Protein AF-A0A7K3PM99-F1 (afdb_monomer_lite)

Structure (mmCIF, N/CA/C/O backbone):
data_AF-A0A7K3PM99-F1
#
_entry.id   AF-A0A7K3PM99-F1
#
loop_
_atom_site.group_PDB
_atom_site.id
_atom_site.type_symbol
_atom_site.label_atom_id
_atom_site.label_alt_id
_atom_site.label_comp_id
_atom_site.label_asym_id
_atom_site.label_entity_id
_atom_site.label_seq_id
_atom_site.pdbx_PDB_ins_code
_atom_site.Cartn_x
_atom_site.Cartn_y
_atom_site.Cartn_z
_atom_site.occupancy
_atom_site.B_iso_or_equiv
_atom_site.auth_seq_id
_atom_site.auth_comp_id
_atom_site.auth_asym_id
_atom_site.auth_atom_id
_atom_site.pdbx_PDB_model_num
ATOM 1 N N . MET A 1 1 ? 3.206 -45.309 -22.818 1.00 40.41 1 MET A N 1
ATOM 2 C CA . MET A 1 1 ? 4.119 -44.372 -22.128 1.00 40.41 1 MET A CA 1
ATOM 3 C C . MET A 1 1 ? 3.279 -43.232 -21.581 1.00 40.41 1 MET A C 1
ATOM 5 O O . MET A 1 1 ? 2.930 -42.325 -22.321 1.00 40.41 1 MET A O 1
ATOM 9 N N . SER A 1 2 ? 2.857 -43.353 -20.323 1.00 40.38 2 SER A N 1
ATOM 10 C CA . SER A 1 2 ? 1.986 -42.383 -19.655 1.00 40.38 2 SER A CA 1
ATOM 11 C C . SER A 1 2 ? 2.846 -41.324 -18.974 1.00 40.38 2 SER A C 1
ATOM 13 O O . SER A 1 2 ? 3.476 -41.605 -17.961 1.00 40.38 2 SER A O 1
ATOM 15 N N . GLY A 1 3 ? 2.886 -40.119 -19.535 1.00 42.03 3 GLY A N 1
ATOM 16 C CA . GLY A 1 3 ? 3.433 -38.934 -18.880 1.00 42.03 3 GLY A CA 1
ATOM 17 C C . GLY A 1 3 ? 2.291 -38.071 -18.361 1.00 42.03 3 GLY A C 1
ATOM 18 O O . GLY A 1 3 ? 1.940 -37.079 -18.988 1.00 42.03 3 GLY A O 1
ATOM 19 N N . SER A 1 4 ? 1.676 -38.471 -17.247 1.00 50.28 4 SER A N 1
ATOM 20 C CA . SER A 1 4 ? 0.762 -37.603 -16.501 1.00 50.28 4 SER A CA 1
ATOM 21 C C . SER A 1 4 ? 1.595 -36.502 -15.847 1.00 50.28 4 SER A C 1
A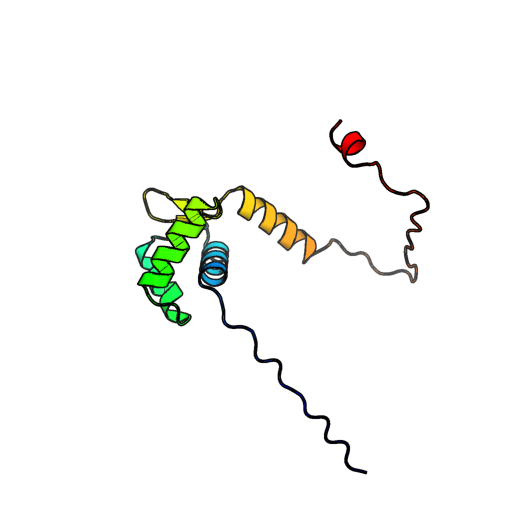TOM 23 O O . SER A 1 4 ? 2.092 -36.673 -14.734 1.00 50.28 4 SER A O 1
ATOM 25 N N . GLY A 1 5 ? 1.789 -35.388 -16.554 1.00 49.78 5 GLY A N 1
ATOM 26 C CA . GLY A 1 5 ? 2.318 -34.163 -15.972 1.00 49.78 5 GLY A CA 1
ATOM 27 C C . GLY A 1 5 ? 1.332 -33.670 -14.923 1.00 49.78 5 GLY A C 1
ATOM 28 O O . GLY A 1 5 ? 0.306 -33.090 -15.264 1.00 49.78 5 GLY A O 1
ATOM 29 N N . ALA A 1 6 ? 1.614 -33.947 -13.652 1.00 56.12 6 ALA A N 1
ATOM 30 C CA . ALA A 1 6 ? 0.883 -33.353 -12.550 1.00 56.12 6 ALA A CA 1
ATOM 31 C C . ALA A 1 6 ? 1.036 -31.832 -12.667 1.00 56.12 6 ALA A C 1
ATOM 33 O O . ALA A 1 6 ? 2.098 -31.277 -12.383 1.00 56.12 6 ALA A O 1
ATOM 34 N N . SER A 1 7 ? -0.020 -31.157 -13.116 1.00 59.59 7 SER A N 1
ATOM 35 C CA . SER A 1 7 ? -0.174 -29.719 -12.964 1.00 59.59 7 SER A CA 1
ATOM 36 C C . SER A 1 7 ? -0.272 -29.447 -11.467 1.00 59.59 7 SER A C 1
ATOM 38 O O . SER A 1 7 ? -1.359 -29.462 -10.890 1.00 59.59 7 SER A O 1
ATOM 40 N N . GLY A 1 8 ? 0.884 -29.294 -10.819 1.00 58.09 8 GLY A N 1
ATOM 41 C CA . GLY A 1 8 ? 0.987 -28.823 -9.448 1.00 58.09 8 GLY A CA 1
ATOM 42 C C . GLY A 1 8 ? 0.401 -27.423 -9.400 1.00 58.09 8 GLY A C 1
ATOM 43 O O . GLY A 1 8 ? 1.090 -26.452 -9.702 1.00 58.09 8 GLY A O 1
ATOM 44 N N . GLY A 1 9 ? -0.897 -27.334 -9.110 1.00 64.31 9 GLY A N 1
ATOM 45 C CA . GLY A 1 9 ? -1.599 -26.069 -8.982 1.00 64.31 9 GLY A CA 1
ATOM 46 C C . GLY A 1 9 ? -0.882 -25.230 -7.937 1.00 64.31 9 GLY A C 1
ATOM 47 O O . GLY A 1 9 ? -0.833 -25.601 -6.765 1.00 64.31 9 GLY A O 1
ATOM 48 N N . VAL A 1 10 ? -0.282 -24.1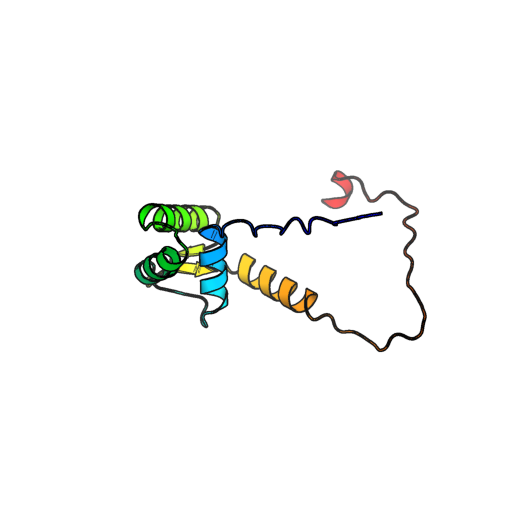23 -8.368 1.00 71.12 10 VAL A N 1
ATOM 49 C CA . VAL A 1 10 ? 0.298 -23.148 -7.450 1.00 71.12 10 VAL A CA 1
ATOM 50 C C . VAL A 1 10 ? -0.865 -22.565 -6.663 1.00 71.12 10 VAL A C 1
ATOM 52 O O . VAL A 1 10 ? -1.634 -21.763 -7.190 1.00 71.12 10 VAL A O 1
ATOM 55 N N . VAL A 1 11 ? -1.025 -22.999 -5.414 1.00 75.81 11 VAL A N 1
ATOM 56 C CA . VAL A 1 11 ? -2.003 -22.391 -4.513 1.00 75.81 11 VAL A CA 1
ATOM 57 C C . VAL A 1 11 ? -1.522 -20.963 -4.242 1.00 75.81 11 VAL A C 1
ATOM 59 O O . VAL A 1 11 ? -0.402 -20.788 -3.747 1.00 75.81 11 VAL A O 1
ATOM 62 N N . PRO A 1 12 ? -2.305 -19.930 -4.598 1.00 71.50 12 PRO A N 1
ATOM 63 C CA . PRO A 1 12 ? -1.897 -18.555 -4.372 1.00 71.50 12 PRO A CA 1
ATOM 64 C C . PRO A 1 12 ? -1.701 -18.313 -2.875 1.00 71.50 12 PRO A C 1
ATOM 66 O O . PRO A 1 12 ? -2.463 -18.792 -2.034 1.00 71.50 12 PRO A O 1
ATOM 69 N N . ARG A 1 13 ? -0.635 -17.581 -2.536 1.00 78.12 13 ARG A N 1
ATOM 70 C CA . ARG A 1 13 ? -0.320 -17.251 -1.144 1.00 78.12 13 ARG A CA 1
ATOM 71 C C . ARG A 1 13 ? -1.498 -16.478 -0.523 1.00 78.12 13 ARG A C 1
ATOM 73 O O . ARG A 1 13 ? -2.004 -15.566 -1.179 1.00 78.12 13 ARG A O 1
ATOM 80 N N . PRO A 1 14 ? -1.883 -16.774 0.735 1.00 82.31 14 PRO A N 1
ATOM 81 C CA . PRO A 1 14 ? -2.910 -16.014 1.438 1.00 82.31 14 PRO A CA 1
ATOM 82 C C . PRO A 1 14 ? -2.602 -14.515 1.444 1.00 82.31 14 PRO A C 1
ATOM 84 O O . PRO A 1 14 ? -1.443 -14.103 1.583 1.00 82.31 14 PRO A O 1
ATOM 87 N N . LEU A 1 15 ? -3.643 -13.696 1.302 1.00 88.50 15 LEU A N 1
ATOM 88 C CA . LEU A 1 15 ? -3.507 -12.246 1.315 1.00 88.50 15 LEU A CA 1
ATOM 89 C C . LEU A 1 15 ? -3.136 -11.763 2.720 1.00 88.50 15 LEU A C 1
ATOM 91 O O . LEU A 1 15 ? -3.746 -12.131 3.718 1.00 88.50 15 LEU A O 1
ATOM 95 N N . SER A 1 16 ? -2.128 -10.898 2.804 1.00 92.31 16 SER A N 1
ATOM 96 C CA . SER A 1 16 ? -1.780 -10.256 4.070 1.00 92.31 16 SER A CA 1
ATOM 97 C C . SER A 1 16 ? -2.749 -9.112 4.383 1.00 92.31 16 SER A C 1
ATOM 99 O O . SER A 1 16 ? -3.172 -8.392 3.478 1.00 92.31 16 SER A O 1
ATOM 101 N N . ALA A 1 17 ? -3.001 -8.842 5.667 1.00 93.88 17 ALA A N 1
ATOM 102 C CA . ALA A 1 17 ? -3.767 -7.665 6.096 1.00 93.88 17 ALA A CA 1
ATOM 103 C C . ALA A 1 17 ? -3.244 -6.362 5.460 1.00 93.88 17 ALA A C 1
ATOM 105 O O . ALA A 1 17 ? -4.015 -5.506 5.041 1.00 93.88 17 ALA A O 1
ATOM 106 N N . ARG A 1 18 ? -1.915 -6.239 5.334 1.00 94.88 18 ARG A N 1
ATOM 107 C CA . ARG A 1 18 ? -1.262 -5.084 4.712 1.00 94.88 18 ARG A CA 1
ATOM 108 C C . ARG A 1 18 ? -1.652 -4.934 3.243 1.00 94.88 18 ARG A C 1
ATOM 110 O O . ARG A 1 18 ? -2.052 -3.849 2.843 1.00 94.88 18 ARG A O 1
ATOM 117 N N . SER A 1 19 ? -1.511 -5.994 2.446 1.00 93.38 19 SER A N 1
ATOM 118 C CA . SER A 1 19 ? -1.850 -5.954 1.018 1.00 93.38 19 SER A CA 1
ATOM 119 C C . SER A 1 19 ? -3.329 -5.659 0.807 1.00 93.38 19 SER A C 1
ATOM 121 O O . SER A 1 19 ? -3.639 -4.813 -0.020 1.00 93.38 19 SER A O 1
ATOM 123 N N . VAL A 1 20 ? -4.218 -6.271 1.598 1.00 94.88 20 VAL A N 1
ATOM 124 C CA . VAL A 1 20 ? -5.664 -6.004 1.516 1.00 94.88 20 VAL A CA 1
ATOM 125 C C . VAL A 1 20 ? -5.959 -4.529 1.790 1.00 94.88 20 VAL A C 1
ATOM 127 O O . VAL A 1 20 ? -6.605 -3.882 0.975 1.00 94.88 20 VAL A O 1
ATOM 130 N N . VAL A 1 21 ? -5.432 -3.962 2.883 1.00 95.25 21 VAL A N 1
ATOM 131 C CA . VAL A 1 21 ? -5.635 -2.539 3.216 1.00 95.25 21 VAL A CA 1
ATOM 132 C C . VAL A 1 21 ? -5.114 -1.616 2.115 1.00 95.25 21 VAL A C 1
ATOM 134 O O . VAL A 1 21 ? -5.809 -0.676 1.736 1.00 95.25 21 VAL A O 1
ATOM 137 N N . LEU A 1 22 ? -3.906 -1.870 1.597 1.00 93.00 22 LEU A N 1
ATOM 138 C CA . LEU A 1 22 ? -3.339 -1.056 0.519 1.00 93.00 22 LEU A CA 1
ATOM 139 C C . LEU A 1 22 ? -4.214 -1.126 -0.737 1.00 93.00 22 LEU A C 1
ATOM 141 O O . LEU A 1 22 ? -4.528 -0.086 -1.302 1.00 93.00 22 LEU A O 1
ATOM 145 N N . SER A 1 23 ? -4.650 -2.320 -1.141 1.00 91.69 23 SER A N 1
ATOM 146 C CA . SER A 1 23 ? -5.525 -2.503 -2.302 1.00 91.69 23 SER A CA 1
ATOM 147 C C . SER A 1 23 ? -6.890 -1.833 -2.128 1.00 91.69 23 SER A C 1
ATOM 149 O O . SER A 1 23 ? -7.364 -1.199 -3.065 1.00 91.69 23 SER A O 1
ATOM 151 N N . LEU A 1 24 ? -7.501 -1.915 -0.940 1.00 93.88 24 LEU A N 1
ATOM 152 C CA . LEU A 1 24 ? -8.768 -1.236 -0.646 1.00 93.88 24 LEU A CA 1
ATOM 153 C C . LEU A 1 24 ? -8.634 0.284 -0.784 1.00 93.88 24 LEU A C 1
ATOM 155 O O . LEU A 1 24 ? -9.451 0.904 -1.453 1.00 93.88 24 LEU A O 1
ATOM 159 N N . LEU A 1 25 ? -7.584 0.869 -0.199 1.00 93.06 25 LEU A N 1
ATOM 160 C CA . LEU A 1 25 ? -7.339 2.312 -0.274 1.00 93.06 25 LEU A CA 1
ATOM 161 C C . LEU A 1 25 ? -6.935 2.782 -1.677 1.00 93.06 25 LEU A C 1
ATOM 163 O O . LEU A 1 25 ? -7.166 3.937 -2.009 1.00 93.06 25 LEU A O 1
ATOM 167 N N . LEU A 1 26 ? -6.334 1.917 -2.500 1.00 88.12 26 LEU A N 1
ATOM 168 C CA . LEU A 1 26 ? -6.071 2.217 -3.912 1.00 88.12 26 LEU A CA 1
ATOM 169 C C . LEU A 1 26 ? -7.350 2.213 -4.759 1.00 88.12 26 LEU A C 1
ATOM 171 O O . LEU A 1 26 ? -7.416 2.921 -5.759 1.00 88.12 26 LEU A O 1
ATOM 175 N N . GLY A 1 27 ? -8.352 1.421 -4.371 1.00 86.25 27 GLY A N 1
ATOM 176 C CA . GLY A 1 27 ? -9.643 1.352 -5.054 1.00 86.25 27 GLY A CA 1
ATOM 177 C C . GLY A 1 27 ? -10.610 2.485 -4.697 1.00 86.25 27 GLY A C 1
ATOM 178 O O . GLY A 1 27 ? -11.587 2.686 -5.417 1.00 86.25 27 GLY A O 1
ATOM 179 N N . THR A 1 28 ? -10.368 3.228 -3.613 1.00 85.81 28 THR A N 1
ATOM 180 C CA . THR A 1 28 ? -11.202 4.366 -3.203 1.00 85.81 28 THR A CA 1
ATOM 181 C C . THR A 1 28 ? -10.640 5.705 -3.671 1.00 85.81 28 THR A C 1
ATOM 183 O O . THR A 1 28 ? -9.442 5.970 -3.592 1.00 85.81 28 THR A O 1
ATOM 186 N N . HIS A 1 29 ? -11.530 6.591 -4.133 1.00 77.38 29 HIS A N 1
ATOM 187 C CA . HIS A 1 29 ? -11.183 7.968 -4.473 1.00 77.38 29 HIS A CA 1
ATOM 188 C C . HIS A 1 29 ? -12.058 8.959 -3.684 1.00 77.38 29 HIS A C 1
ATOM 190 O O . HIS A 1 29 ? -13.269 8.986 -3.910 1.00 77.38 29 HIS A O 1
ATOM 196 N N . PRO A 1 30 ? -11.481 9.775 -2.777 1.00 79.12 30 PRO A N 1
ATOM 197 C CA . PRO A 1 30 ? -10.063 9.818 -2.380 1.00 79.12 30 PRO A CA 1
ATOM 198 C C . PRO A 1 30 ? -9.605 8.546 -1.622 1.00 79.12 30 PRO A C 1
ATOM 200 O O . PRO A 1 30 ? -10.454 7.840 -1.080 1.00 79.12 30 PRO A O 1
ATOM 203 N N . PRO A 1 31 ? -8.285 8.249 -1.555 1.00 85.50 31 PRO A N 1
ATOM 204 C CA . PRO A 1 31 ? -7.735 7.017 -0.968 1.00 85.50 31 PRO A CA 1
ATOM 205 C C . PRO A 1 31 ? -7.728 7.058 0.569 1.00 85.50 31 PRO A C 1
ATOM 207 O O . PRO A 1 31 ? -6.680 6.982 1.220 1.00 85.50 31 PRO A O 1
ATOM 210 N N . GLU A 1 32 ? -8.905 7.249 1.157 1.00 92.06 32 GLU A N 1
ATOM 211 C CA . GLU A 1 32 ? -9.135 7.385 2.590 1.00 92.06 32 GLU A CA 1
ATOM 212 C C . GLU A 1 32 ? -10.401 6.637 2.993 1.00 92.06 32 GLU A C 1
ATOM 214 O O . GLU A 1 32 ? -11.436 6.750 2.339 1.00 92.06 32 GLU A O 1
ATOM 219 N N . LEU A 1 33 ? -10.316 5.880 4.086 1.00 94.69 33 LEU A N 1
ATOM 220 C CA . LEU A 1 33 ? -11.455 5.160 4.643 1.00 94.69 33 LEU A CA 1
ATOM 221 C C . LEU A 1 33 ? -11.467 5.244 6.175 1.00 94.69 33 LEU A C 1
ATOM 223 O O . LEU A 1 33 ? -10.400 5.201 6.808 1.00 94.69 33 LEU A O 1
ATOM 227 N N . PRO A 1 34 ? -12.658 5.289 6.802 1.00 95.38 34 PRO A N 1
ATOM 228 C CA . PRO A 1 34 ? -12.790 5.194 8.246 1.00 95.38 34 PRO A CA 1
ATOM 229 C C . PRO A 1 34 ? -12.162 3.917 8.802 1.00 95.38 34 PRO A C 1
ATOM 231 O O . PRO A 1 34 ? -12.354 2.826 8.269 1.00 95.38 34 PRO A O 1
ATOM 234 N N . GLY A 1 35 ? -11.476 4.010 9.945 1.00 93.19 35 GLY A N 1
ATOM 235 C CA . GLY A 1 35 ? -10.805 2.846 10.545 1.00 93.19 35 GLY A CA 1
ATOM 236 C C . GLY A 1 35 ? -11.756 1.680 10.849 1.00 93.19 35 GLY A C 1
ATOM 237 O O . GLY A 1 35 ? -11.404 0.521 10.649 1.00 93.19 35 GLY A O 1
ATOM 238 N N . ARG A 1 36 ? -12.992 1.979 11.272 1.00 94.25 36 ARG A N 1
ATOM 239 C CA . ARG A 1 36 ? -14.044 0.969 11.493 1.00 94.25 36 ARG A CA 1
ATOM 240 C C . ARG A 1 36 ? -14.455 0.243 10.210 1.00 94.25 36 ARG A C 1
ATOM 242 O O . ARG A 1 36 ? -14.800 -0.929 10.265 1.00 94.25 36 ARG A O 1
ATOM 249 N N . GLU A 1 37 ? -14.435 0.945 9.084 1.00 95.31 37 GLU A N 1
ATOM 250 C CA . GLU A 1 37 ? -14.827 0.417 7.782 1.00 95.31 37 GLU A CA 1
ATOM 251 C C . GLU A 1 37 ? -13.700 -0.423 7.192 1.00 95.31 37 GLU A C 1
ATOM 253 O O . GLU A 1 37 ? -13.944 -1.549 6.779 1.00 95.31 37 GLU A O 1
ATOM 258 N N . LEU A 1 38 ? -12.452 0.046 7.301 1.00 95.00 38 LEU A N 1
ATOM 259 C CA . LEU A 1 38 ? -11.273 -0.750 6.955 1.00 95.00 38 LEU A CA 1
ATOM 260 C C . LEU A 1 38 ? -11.234 -2.077 7.712 1.00 95.00 38 LEU A C 1
ATOM 262 O O . LEU A 1 38 ? -10.996 -3.109 7.099 1.00 95.00 38 LEU A O 1
ATOM 266 N N . VAL A 1 39 ? -11.494 -2.073 9.024 1.00 95.44 39 VAL A N 1
ATOM 267 C CA . VAL A 1 39 ? -11.532 -3.319 9.808 1.00 95.44 39 VAL A CA 1
ATOM 268 C C . VAL A 1 39 ? -12.627 -4.260 9.295 1.00 95.44 39 VAL A C 1
ATOM 270 O O . VAL A 1 39 ? -12.329 -5.423 9.053 1.00 95.44 39 VAL A O 1
ATOM 273 N N . ARG A 1 40 ? -13.848 -3.758 9.055 1.00 95.50 40 ARG A N 1
ATOM 274 C CA . ARG A 1 40 ? -14.960 -4.568 8.521 1.00 95.50 40 ARG A CA 1
ATOM 275 C C . ARG A 1 40 ? -14.667 -5.143 7.134 1.00 95.50 40 ARG A C 1
ATOM 277 O O . ARG A 1 40 ? -14.977 -6.298 6.877 1.00 95.50 40 ARG A O 1
ATOM 284 N N . LEU A 1 41 ? -14.081 -4.351 6.236 1.00 95.38 41 LEU A N 1
ATOM 285 C CA . LEU A 1 41 ? -13.747 -4.800 4.881 1.00 95.38 41 LEU A CA 1
ATOM 286 C C . LEU A 1 41 ? -12.631 -5.849 4.901 1.00 95.38 41 LEU A C 1
ATOM 288 O O . LEU A 1 41 ? -12.700 -6.831 4.171 1.00 95.38 41 LEU A O 1
ATOM 292 N N . VAL A 1 42 ? -11.623 -5.663 5.756 1.00 94.75 42 VAL A N 1
ATOM 293 C CA . VAL A 1 42 ? -10.486 -6.583 5.908 1.00 94.75 42 VAL A CA 1
ATOM 294 C C . VAL A 1 42 ? -10.907 -7.925 6.521 1.00 94.75 42 VAL A C 1
ATOM 296 O O . VAL A 1 42 ? -10.356 -8.955 6.140 1.00 94.75 42 VAL A O 1
ATOM 299 N N . GLU A 1 43 ? -11.911 -7.943 7.402 1.00 93.81 43 GLU A N 1
ATOM 300 C CA . GLU A 1 43 ? -12.493 -9.184 7.939 1.00 93.81 43 GLU A CA 1
ATOM 301 C C . GLU A 1 43 ? -13.062 -10.101 6.849 1.00 93.81 43 GLU A C 1
ATOM 303 O O . GLU A 1 43 ? -12.948 -11.317 6.972 1.00 93.81 43 GLU A O 1
ATOM 308 N N . GLY A 1 44 ? -13.581 -9.542 5.749 1.00 93.19 44 GLY A N 1
ATOM 309 C CA . GLY A 1 44 ? -14.039 -10.314 4.586 1.00 93.19 44 GLY A CA 1
ATOM 310 C C . G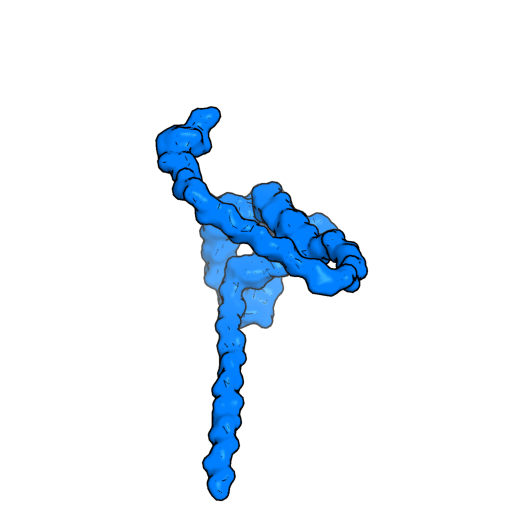LY A 1 44 ? -12.928 -11.055 3.828 1.00 93.19 44 GLY A C 1
ATOM 311 O O . GLY A 1 44 ? -13.227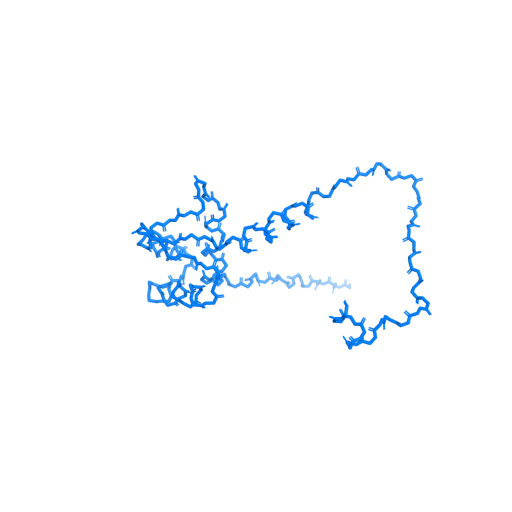 -11.849 2.942 1.00 93.19 44 GLY A O 1
ATOM 312 N N . PHE A 1 45 ? -11.661 -10.813 4.175 1.00 92.06 45 PHE A N 1
ATOM 313 C CA . PHE A 1 45 ? -10.481 -11.493 3.629 1.00 92.06 45 PHE A CA 1
ATOM 314 C C . PHE A 1 45 ? -9.815 -12.416 4.663 1.00 92.06 45 PHE A C 1
ATOM 316 O O . PHE A 1 45 ? -8.596 -12.587 4.643 1.00 92.06 45 PHE A O 1
ATOM 323 N N . ASP A 1 46 ? -10.595 -12.961 5.601 1.00 91.12 46 ASP A N 1
ATOM 324 C CA . ASP A 1 46 ? -10.141 -13.872 6.663 1.00 91.12 46 ASP A CA 1
ATOM 325 C C . ASP A 1 46 ? -9.099 -13.261 7.623 1.00 91.12 46 ASP A C 1
ATOM 327 O O . ASP A 1 46 ? -8.306 -13.957 8.265 1.00 91.12 46 ASP A O 1
ATOM 331 N N . VAL A 1 47 ? -9.103 -11.932 7.771 1.00 92.88 47 VAL A N 1
ATOM 332 C CA . VAL A 1 47 ? -8.241 -11.214 8.717 1.00 92.88 47 VAL A CA 1
ATOM 333 C C . VAL A 1 47 ? -9.072 -10.709 9.893 1.00 92.88 47 VAL A C 1
ATOM 335 O O . VAL A 1 47 ? -9.773 -9.708 9.796 1.00 92.88 47 VAL A O 1
ATOM 338 N N . GLY A 1 48 ? -8.936 -11.358 11.050 1.00 93.81 48 GLY A N 1
ATOM 339 C CA . GLY A 1 48 ? -9.682 -10.976 12.252 1.00 93.81 48 GLY A CA 1
ATOM 340 C C . GLY A 1 48 ? -9.460 -9.523 12.709 1.00 93.81 48 GLY A C 1
ATOM 341 O O . GLY A 1 48 ? -8.374 -8.952 12.559 1.00 93.81 48 GLY A O 1
ATOM 342 N N . ALA A 1 49 ? -10.479 -8.947 13.354 1.00 94.12 49 ALA A N 1
ATOM 343 C CA . ALA A 1 49 ? -10.528 -7.556 13.811 1.00 94.12 49 ALA A CA 1
ATOM 344 C C . ALA A 1 49 ? -9.276 -7.067 14.564 1.00 94.12 49 ALA A C 1
ATOM 346 O O . ALA A 1 49 ? -8.815 -5.936 14.388 1.00 94.12 49 ALA A O 1
ATOM 347 N N . SER A 1 50 ? -8.752 -7.887 15.481 1.00 95.50 50 SER A N 1
ATOM 348 C CA . SER A 1 50 ? -7.573 -7.561 16.295 1.00 95.50 50 SER A CA 1
ATOM 349 C C . SER A 1 50 ? -6.318 -7.462 15.425 1.00 95.50 50 SER A C 1
ATOM 351 O O . SER A 1 50 ? -5.579 -6.479 15.514 1.00 95.50 50 SER A O 1
ATOM 353 N N . THR A 1 51 ? -6.134 -8.424 14.520 1.00 94.56 51 THR A N 1
ATOM 354 C CA . THR A 1 51 ? -5.062 -8.446 13.520 1.00 94.56 51 THR A CA 1
ATOM 355 C C . THR A 1 51 ? -5.150 -7.248 12.582 1.00 94.56 51 THR A C 1
ATOM 357 O O . THR A 1 51 ? -4.127 -6.607 12.335 1.00 94.56 51 THR A O 1
ATOM 360 N N . ALA A 1 52 ? -6.351 -6.899 12.112 1.00 95.56 52 ALA A N 1
ATOM 361 C CA . ALA A 1 52 ? -6.577 -5.737 11.255 1.00 95.56 52 ALA A CA 1
ATOM 362 C C . ALA A 1 52 ? -6.163 -4.431 11.955 1.00 95.56 52 ALA A C 1
ATOM 364 O O . ALA A 1 52 ? -5.353 -3.671 11.423 1.00 95.56 52 ALA A O 1
ATOM 365 N N . ARG A 1 53 ? -6.622 -4.199 13.194 1.00 95.62 53 ARG A N 1
ATOM 366 C CA . ARG A 1 53 ? -6.229 -3.011 13.981 1.00 95.62 53 ARG A CA 1
ATOM 367 C C . ARG A 1 53 ? -4.724 -2.961 14.238 1.00 95.62 53 ARG A C 1
ATOM 369 O O . ARG A 1 53 ? -4.110 -1.907 14.083 1.00 95.62 53 ARG A O 1
ATOM 376 N N . ALA A 1 54 ? -4.117 -4.095 14.584 1.00 96.81 54 ALA A N 1
ATOM 377 C CA . ALA A 1 54 ? -2.678 -4.172 14.803 1.00 96.81 54 ALA A CA 1
ATOM 378 C C . ALA A 1 54 ? -1.889 -3.887 13.512 1.00 96.81 54 ALA A C 1
ATOM 380 O O . ALA A 1 54 ? -0.876 -3.188 13.551 1.00 96.81 54 ALA A O 1
ATOM 381 N N . ALA A 1 55 ? -2.358 -4.384 12.363 1.00 96.94 55 ALA A N 1
ATOM 382 C CA . ALA A 1 55 ? -1.764 -4.094 11.063 1.00 96.94 55 ALA A CA 1
ATOM 383 C C . ALA A 1 55 ? -1.865 -2.603 10.716 1.00 96.94 55 ALA A C 1
ATOM 385 O O . ALA A 1 55 ? -0.848 -2.015 10.359 1.00 96.94 55 ALA A O 1
ATOM 386 N N . LEU A 1 56 ? -3.033 -1.978 10.903 1.00 96.50 56 LEU A N 1
ATOM 387 C CA . LEU A 1 56 ? -3.226 -0.541 10.676 1.00 96.50 56 LEU A CA 1
ATOM 388 C C . LEU A 1 56 ? -2.272 0.305 11.531 1.00 96.50 56 LEU A C 1
ATOM 390 O O . LEU A 1 56 ? -1.610 1.198 11.004 1.00 96.50 56 LEU A O 1
ATOM 394 N N . SER A 1 57 ? -2.139 -0.006 12.825 1.00 95.94 57 SER A N 1
ATOM 395 C CA . SER A 1 57 ? -1.188 0.691 13.704 1.00 95.94 57 SER A CA 1
ATOM 396 C C . SER A 1 57 ? 0.261 0.514 13.250 1.00 95.94 57 SER A C 1
ATOM 398 O O . SER A 1 57 ? 0.999 1.495 13.179 1.00 95.94 57 SER A O 1
ATOM 400 N N . ARG A 1 58 ? 0.675 -0.709 12.885 1.00 97.25 58 ARG A N 1
ATOM 401 C CA . ARG A 1 58 ? 2.037 -0.959 12.379 1.00 97.25 58 ARG A CA 1
ATOM 402 C C . ARG A 1 58 ? 2.306 -0.246 11.056 1.00 97.25 58 ARG A C 1
ATOM 404 O O . ARG A 1 58 ? 3.386 0.301 10.876 1.00 97.25 58 ARG A O 1
ATOM 411 N N . MET A 1 59 ? 1.339 -0.232 10.144 1.00 96.94 59 MET A N 1
ATOM 412 C CA . MET A 1 59 ? 1.458 0.449 8.852 1.00 96.94 59 MET A CA 1
ATOM 413 C C . MET A 1 59 ? 1.533 1.970 9.014 1.00 96.94 59 MET A C 1
ATOM 415 O O . MET A 1 59 ? 2.301 2.621 8.310 1.00 96.94 59 MET A O 1
ATOM 419 N N . ALA A 1 60 ? 0.784 2.542 9.959 1.00 95.31 60 ALA A N 1
ATOM 420 C CA . ALA A 1 60 ? 0.903 3.958 10.295 1.00 95.31 60 ALA A CA 1
ATOM 421 C C . ALA A 1 60 ? 2.281 4.281 10.898 1.00 95.31 60 ALA A C 1
ATOM 423 O O . ALA A 1 60 ? 2.933 5.223 10.457 1.00 95.31 60 ALA A O 1
ATOM 424 N N . ALA A 1 61 ? 2.764 3.459 11.837 1.00 95.75 61 ALA A N 1
ATOM 425 C CA . ALA A 1 61 ? 4.095 3.618 12.427 1.00 95.75 61 ALA A CA 1
ATOM 426 C C . ALA A 1 61 ? 5.229 3.473 11.393 1.00 95.75 61 ALA A C 1
ATOM 428 O O . ALA A 1 61 ? 6.226 4.184 11.467 1.00 95.75 61 ALA A O 1
ATOM 429 N N . ALA A 1 62 ? 5.061 2.599 10.396 1.00 94.50 62 ALA A N 1
ATOM 430 C CA . ALA A 1 62 ? 6.003 2.417 9.290 1.00 94.50 62 ALA A CA 1
ATOM 431 C C . ALA A 1 62 ? 5.908 3.509 8.200 1.00 94.50 62 ALA A C 1
ATOM 433 O O . ALA A 1 62 ? 6.681 3.494 7.242 1.00 94.50 62 ALA A O 1
ATOM 434 N N . GLY A 1 63 ? 4.962 4.450 8.313 1.00 93.62 63 GLY A N 1
ATOM 435 C CA . GLY A 1 63 ? 4.775 5.534 7.344 1.00 93.62 63 GLY A CA 1
ATOM 436 C C . GLY A 1 63 ? 4.101 5.107 6.036 1.00 93.62 63 GLY A C 1
ATOM 437 O O . GLY A 1 63 ? 4.182 5.820 5.032 1.00 93.62 63 GLY A O 1
ATOM 438 N N . ASP A 1 64 ? 3.436 3.954 6.015 1.00 93.62 64 ASP A N 1
ATOM 439 C CA . ASP A 1 64 ? 2.620 3.525 4.876 1.00 93.62 64 ASP A CA 1
ATOM 440 C C . ASP A 1 64 ? 1.250 4.201 4.878 1.00 93.62 64 ASP A C 1
ATOM 442 O O . ASP A 1 64 ? 0.703 4.515 3.823 1.00 93.62 64 ASP A O 1
ATOM 446 N N . LEU A 1 65 ? 0.712 4.454 6.071 1.00 94.94 65 LEU A N 1
ATOM 447 C CA . LEU A 1 65 ? -0.563 5.132 6.261 1.00 94.94 65 LEU A CA 1
ATOM 448 C C . LEU A 1 65 ? -0.374 6.426 7.046 1.00 94.94 65 LEU A C 1
ATOM 450 O O . LEU A 1 65 ? 0.474 6.524 7.933 1.00 94.94 65 LEU A O 1
ATOM 454 N N 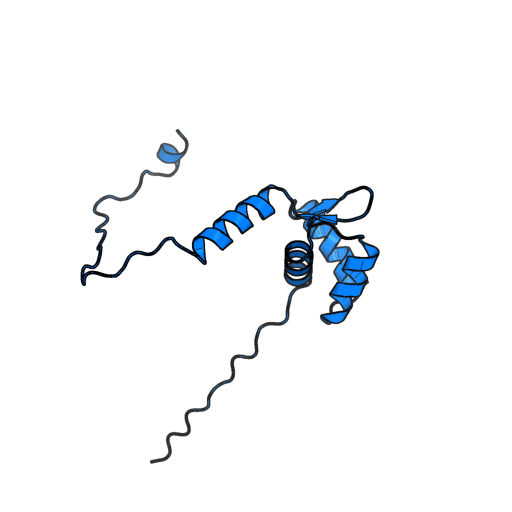. ARG A 1 66 ? -1.226 7.403 6.760 1.00 94.38 66 ARG A N 1
ATOM 455 C CA . ARG A 1 66 ? -1.440 8.591 7.582 1.00 94.38 66 ARG A CA 1
ATOM 456 C C . ARG A 1 66 ? -2.777 8.450 8.289 1.00 94.38 66 ARG A C 1
ATOM 458 O O . ARG A 1 66 ? -3.780 8.104 7.668 1.00 94.38 66 ARG A O 1
ATOM 465 N N . ARG A 1 67 ? -2.776 8.700 9.595 1.00 93.00 67 ARG A N 1
ATOM 466 C CA . ARG A 1 67 ? -4.005 8.795 10.379 1.00 93.00 67 ARG A CA 1
ATOM 467 C C . ARG A 1 67 ? -4.610 10.173 10.133 1.00 93.00 67 ARG A C 1
ATOM 469 O O . ARG A 1 67 ? -3.891 11.166 10.221 1.00 93.00 67 ARG A O 1
ATOM 476 N N . THR A 1 68 ? -5.888 10.216 9.804 1.00 90.44 68 THR A N 1
ATOM 477 C CA . THR A 1 68 ? -6.658 11.449 9.623 1.00 90.44 68 THR A CA 1
ATOM 478 C C . THR A 1 68 ? -7.685 11.565 10.745 1.00 90.44 68 THR A C 1
ATOM 480 O 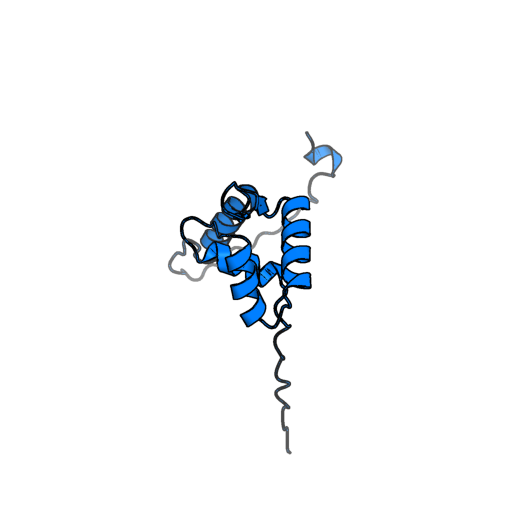O . THR A 1 68 ? -7.805 10.668 11.584 1.00 90.44 68 THR A O 1
ATOM 483 N N . GLU A 1 69 ? -8.437 12.662 10.774 1.00 86.25 69 GLU A N 1
ATOM 484 C CA . GLU A 1 69 ? -9.552 12.816 11.714 1.00 86.25 69 GLU A CA 1
ATOM 485 C C . GLU A 1 69 ? -10.639 11.757 11.491 1.00 86.25 69 GLU A C 1
ATOM 487 O O . GLU A 1 69 ? -11.262 11.291 12.444 1.00 86.25 69 GLU A O 1
ATOM 492 N N . THR A 1 70 ? -10.837 11.336 10.237 1.00 82.88 70 THR A N 1
ATOM 493 C CA . THR A 1 70 ? -11.925 10.427 9.861 1.00 82.88 70 THR A CA 1
ATOM 494 C C . THR A 1 70 ? -11.485 8.966 9.736 1.00 82.88 70 THR A C 1
ATOM 496 O O . THR A 1 70 ? -12.323 8.067 9.848 1.00 82.88 70 THR A O 1
ATOM 499 N N . GLY A 1 71 ? -10.183 8.686 9.586 1.00 92.06 71 GLY A N 1
ATOM 500 C CA . GLY A 1 71 ? -9.688 7.322 9.422 1.00 92.06 71 GLY A CA 1
ATOM 501 C C . GLY A 1 71 ? -8.211 7.197 9.049 1.00 92.06 71 GLY A C 1
ATOM 502 O O . GLY A 1 71 ? -7.326 7.690 9.754 1.00 92.06 71 GLY A O 1
ATOM 503 N N . TYR A 1 72 ? -7.947 6.442 7.982 1.00 94.81 72 TYR A N 1
ATOM 504 C CA . TYR A 1 72 ? -6.605 6.189 7.457 1.00 94.81 72 TYR A CA 1
ATOM 505 C C . TYR A 1 72 ? -6.550 6.473 5.956 1.00 94.81 72 TYR A C 1
ATOM 507 O O . TYR A 1 72 ? -7.443 6.077 5.210 1.00 94.81 72 TYR A O 1
ATOM 515 N N . ARG A 1 73 ? -5.453 7.100 5.528 1.00 94.06 73 ARG A N 1
ATOM 516 C CA . ARG A 1 73 ? -5.127 7.427 4.135 1.00 94.06 73 ARG A CA 1
ATOM 517 C C . ARG A 1 73 ? -3.752 6.868 3.762 1.00 94.06 73 ARG A C 1
ATOM 519 O O . ARG A 1 73 ? -2.886 6.748 4.630 1.00 94.06 73 ARG A O 1
ATOM 526 N N . LEU A 1 74 ? -3.519 6.557 2.485 1.00 92.94 74 LEU A N 1
ATOM 527 C CA . LEU A 1 74 ? -2.178 6.218 1.980 1.00 92.94 74 LEU A CA 1
ATOM 528 C C . LEU A 1 74 ? -1.184 7.376 2.145 1.00 92.94 74 LEU A C 1
ATOM 530 O O . LEU A 1 74 ? -1.520 8.539 1.943 1.00 92.94 74 LEU A O 1
ATOM 534 N N . SER A 1 75 ? 0.069 7.078 2.484 1.00 91.12 75 SER A N 1
ATOM 535 C CA . SER A 1 75 ? 1.104 8.114 2.477 1.00 91.12 75 SER A CA 1
ATOM 536 C C . SER A 1 75 ? 1.419 8.595 1.056 1.00 91.12 75 SER A C 1
ATOM 538 O O . SER A 1 75 ? 1.407 7.807 0.111 1.00 91.12 75 SER A O 1
ATOM 540 N N . GLU A 1 76 ? 1.775 9.878 0.918 1.00 86.19 76 GLU A N 1
ATOM 541 C CA . GLU A 1 76 ? 2.157 10.480 -0.373 1.00 86.19 76 GLU A CA 1
ATOM 542 C C . GLU A 1 76 ? 3.252 9.673 -1.084 1.00 86.19 76 GLU A C 1
ATOM 544 O O . GLU A 1 76 ? 3.123 9.330 -2.252 1.00 86.19 76 GLU A O 1
ATOM 549 N N . ARG A 1 77 ? 4.271 9.221 -0.341 1.00 86.00 77 ARG A N 1
ATOM 550 C CA . ARG A 1 77 ? 5.346 8.361 -0.863 1.00 86.00 77 ARG A CA 1
ATOM 551 C C . ARG A 1 77 ? 4.821 7.080 -1.525 1.00 86.00 77 ARG A C 1
ATOM 553 O O . ARG A 1 77 ? 5.390 6.618 -2.516 1.00 86.00 77 ARG A O 1
ATOM 560 N N . LEU A 1 78 ? 3.790 6.451 -0.953 1.00 87.12 78 LEU A N 1
ATOM 561 C CA . LEU A 1 78 ? 3.196 5.247 -1.536 1.00 87.12 78 LEU A CA 1
ATOM 562 C C . LEU A 1 78 ? 2.306 5.571 -2.735 1.00 87.12 78 LEU A C 1
ATOM 564 O O . LEU A 1 78 ? 2.338 4.803 -3.692 1.00 87.12 78 LEU A O 1
ATOM 568 N N . LEU A 1 79 ? 1.590 6.697 -2.722 1.00 85.12 79 LEU A N 1
ATOM 569 C CA . LEU A 1 79 ? 0.829 7.170 -3.883 1.00 85.12 79 LEU A CA 1
ATOM 570 C C . LEU A 1 79 ? 1.753 7.485 -5.067 1.00 85.12 79 LEU A C 1
ATOM 572 O O . LEU A 1 79 ? 1.515 7.021 -6.177 1.00 85.12 79 LEU A O 1
ATOM 576 N N . GLU A 1 80 ? 2.861 8.188 -4.839 1.00 87.25 80 GLU A N 1
ATOM 577 C CA . GLU A 1 80 ? 3.875 8.462 -5.866 1.00 87.25 80 GLU A CA 1
ATOM 578 C C . GLU A 1 80 ? 4.521 7.183 -6.402 1.00 87.25 80 GLU A C 1
ATOM 580 O O . GLU A 1 80 ? 4.757 7.037 -7.604 1.00 87.25 80 GLU A O 1
ATOM 585 N N . ARG A 1 81 ? 4.833 6.233 -5.512 1.00 85.62 81 ARG A N 1
ATOM 586 C CA . ARG A 1 81 ? 5.345 4.925 -5.926 1.00 85.62 81 ARG A CA 1
ATOM 587 C C . ARG A 1 81 ? 4.321 4.183 -6.780 1.00 85.62 81 ARG A C 1
ATOM 589 O O . ARG A 1 81 ? 4.722 3.583 -7.771 1.00 85.62 81 ARG A O 1
ATOM 596 N N . GLN A 1 82 ? 3.047 4.221 -6.405 1.00 82.62 82 GLN A N 1
ATOM 597 C CA . GLN A 1 82 ? 1.991 3.543 -7.142 1.00 82.62 82 GLN A CA 1
ATOM 598 C C . GLN A 1 82 ? 1.783 4.168 -8.525 1.00 82.62 82 GLN A C 1
ATOM 600 O O . GLN A 1 82 ? 1.800 3.429 -9.499 1.00 82.62 82 GLN A O 1
ATOM 605 N N . ARG A 1 83 ? 1.755 5.501 -8.649 1.00 84.81 83 ARG A N 1
ATOM 606 C CA . ARG A 1 83 ? 1.699 6.178 -9.961 1.00 84.81 83 ARG A CA 1
ATOM 607 C C . ARG A 1 83 ? 2.837 5.747 -10.888 1.00 84.81 83 ARG A C 1
ATOM 609 O O . ARG A 1 83 ? 2.612 5.479 -12.062 1.00 84.81 83 ARG A O 1
ATOM 616 N N . ARG A 1 84 ? 4.059 5.625 -10.355 1.00 85.50 84 ARG A N 1
ATOM 617 C CA . ARG A 1 84 ? 5.208 5.113 -11.124 1.00 85.50 84 ARG A CA 1
ATOM 618 C C . ARG A 1 84 ? 5.060 3.642 -11.515 1.00 85.50 84 ARG A C 1
ATOM 620 O O . ARG A 1 84 ? 5.542 3.254 -12.572 1.00 85.50 84 ARG A O 1
ATOM 627 N N . GLN A 1 85 ? 4.444 2.819 -10.667 1.00 86.81 85 GLN A N 1
ATOM 628 C CA . GLN A 1 85 ? 4.167 1.420 -10.996 1.00 86.81 85 GLN A CA 1
ATOM 629 C C . GLN A 1 85 ? 3.091 1.298 -12.073 1.00 86.81 85 GLN A C 1
ATOM 631 O O . GLN A 1 85 ? 3.271 0.516 -12.998 1.00 86.81 85 GLN A O 1
ATOM 636 N N . ASP A 1 86 ? 2.024 2.087 -11.989 1.00 84.31 86 ASP A N 1
ATOM 637 C CA . ASP A 1 86 ? 0.967 2.116 -12.998 1.00 84.31 86 ASP A CA 1
ATOM 638 C C . ASP A 1 86 ? 1.515 2.526 -14.371 1.00 84.31 86 ASP A C 1
ATOM 640 O O . ASP A 1 86 ? 1.225 1.863 -15.366 1.00 84.31 86 ASP A O 1
ATOM 644 N N . GLU A 1 87 ? 2.368 3.556 -14.418 1.00 85.00 87 GLU A N 1
ATOM 645 C CA . GLU A 1 87 ? 3.062 3.969 -15.646 1.00 85.00 87 GLU A CA 1
ATOM 646 C C . GLU A 1 87 ? 3.952 2.841 -16.197 1.00 85.00 87 GLU A C 1
ATOM 648 O O . GLU A 1 87 ? 3.961 2.569 -17.394 1.00 85.00 87 GLU A O 1
ATOM 653 N N . ALA A 1 88 ? 4.649 2.109 -15.322 1.00 84.69 88 ALA A N 1
ATOM 654 C CA . ALA A 1 88 ? 5.462 0.963 -15.728 1.00 84.69 88 ALA A CA 1
ATOM 655 C C . ALA A 1 88 ? 4.630 -0.236 -16.228 1.00 84.69 88 ALA A C 1
ATOM 657 O O . ALA A 1 88 ? 5.137 -1.034 -17.015 1.00 84.69 88 ALA A O 1
ATOM 658 N N . LEU A 1 89 ? 3.373 -0.381 -15.785 1.00 86.19 89 LEU A N 1
ATOM 659 C CA . LEU A 1 89 ? 2.443 -1.408 -16.277 1.00 86.19 89 LEU A CA 1
ATOM 660 C C . LEU A 1 89 ? 1.830 -1.046 -17.634 1.00 86.19 89 LEU A C 1
ATOM 662 O O . LEU A 1 89 ? 1.381 -1.937 -18.356 1.00 86.19 89 LEU A O 1
ATOM 666 N N . ARG A 1 90 ? 1.799 0.244 -17.983 1.00 85.25 90 ARG A N 1
ATOM 667 C CA . ARG A 1 90 ? 1.313 0.750 -19.273 1.00 85.25 90 ARG A CA 1
ATOM 668 C C . ARG A 1 90 ? 2.398 1.574 -19.963 1.00 85.25 90 ARG A C 1
ATOM 670 O O . ARG A 1 90 ? 2.186 2.759 -20.214 1.00 85.25 90 ARG A O 1
ATOM 677 N N . PRO A 1 91 ? 3.552 0.963 -20.280 1.00 83.81 91 PRO A N 1
ATOM 678 C CA . PRO A 1 91 ? 4.626 1.698 -20.910 1.00 83.81 91 PRO A CA 1
ATOM 679 C C . PRO A 1 91 ? 4.164 2.208 -22.273 1.00 83.81 91 PRO A C 1
ATOM 681 O O . PRO A 1 91 ? 3.438 1.531 -23.008 1.00 83.81 91 PRO A O 1
ATOM 684 N N . HIS A 1 92 ? 4.632 3.395 -22.629 1.00 84.50 92 HIS A N 1
ATOM 685 C CA . HIS A 1 92 ? 4.494 3.909 -23.980 1.00 84.50 92 HIS A CA 1
ATOM 686 C C . HIS A 1 92 ? 5.277 2.986 -24.923 1.00 84.50 92 HIS A C 1
ATOM 688 O O . HIS A 1 92 ? 6.507 2.943 -24.893 1.00 84.50 92 HIS A O 1
ATOM 694 N N . THR A 1 93 ? 4.558 2.197 -25.720 1.00 89.62 93 THR A N 1
ATOM 695 C CA . THR A 1 93 ? 5.147 1.249 -26.673 1.00 89.62 93 THR A CA 1
ATOM 696 C C . THR A 1 93 ? 5.105 1.816 -28.087 1.00 89.62 93 THR A C 1
ATOM 698 O O . THR A 1 93 ? 4.272 2.658 -28.421 1.00 89.62 93 THR A O 1
ATOM 701 N N . ARG A 1 94 ? 6.024 1.343 -28.929 1.00 90.75 94 ARG A N 1
ATOM 702 C CA . ARG A 1 94 ? 6.041 1.595 -30.373 1.00 90.75 94 ARG A CA 1
ATOM 703 C C . ARG A 1 94 ? 5.814 0.285 -31.116 1.00 90.75 94 ARG A C 1
ATOM 705 O O . ARG A 1 94 ? 6.078 -0.783 -30.566 1.00 90.75 94 ARG A O 1
ATOM 712 N N . ALA A 1 95 ? 5.357 0.370 -32.365 1.00 94.62 95 ALA A N 1
ATOM 713 C CA . ALA A 1 95 ? 5.376 -0.790 -33.246 1.00 94.62 95 ALA A CA 1
ATOM 714 C C . ALA A 1 95 ? 6.817 -1.308 -33.351 1.00 94.62 95 ALA A C 1
ATOM 716 O O . ALA A 1 95 ? 7.755 -0.525 -33.521 1.00 94.62 95 ALA A O 1
ATOM 717 N N . TRP A 1 96 ? 6.979 -2.616 -33.182 1.00 95.69 96 TRP A N 1
ATOM 718 C CA . TRP A 1 96 ? 8.282 -3.253 -33.270 1.00 95.69 96 TRP A CA 1
ATOM 719 C C . TRP A 1 96 ? 8.696 -3.382 -34.739 1.00 95.69 96 TRP A C 1
ATOM 721 O O . TRP A 1 96 ? 7.899 -3.806 -35.574 1.00 95.69 96 TRP A O 1
ATOM 731 N N . ASP A 1 97 ? 9.929 -2.995 -35.042 1.00 94.88 97 ASP A N 1
ATOM 732 C CA . ASP A 1 97 ? 10.528 -2.946 -36.382 1.00 94.88 97 ASP A CA 1
ATOM 733 C C . ASP A 1 97 ? 11.469 -4.128 -36.670 1.00 94.88 97 ASP A C 1
ATOM 735 O O . ASP A 1 97 ? 11.996 -4.233 -37.774 1.00 94.88 97 ASP A O 1
ATOM 739 N N . GLY A 1 98 ? 11.637 -5.046 -35.713 1.00 95.94 98 GLY A N 1
ATOM 740 C CA . GLY A 1 98 ? 12.529 -6.203 -35.831 1.00 95.94 98 GLY A CA 1
ATOM 741 C C . GLY A 1 98 ? 13.837 -6.058 -35.053 1.00 95.94 98 GLY A C 1
ATOM 742 O O . GLY A 1 98 ? 14.524 -7.060 -34.838 1.00 95.94 98 GLY A O 1
ATOM 743 N N . ASP A 1 99 ? 14.151 -4.854 -34.569 1.00 95.44 99 ASP A N 1
ATOM 744 C CA . ASP A 1 99 ? 15.406 -4.578 -33.875 1.00 95.44 99 ASP A CA 1
ATOM 745 C C . ASP A 1 99 ? 15.313 -4.858 -32.370 1.00 95.44 99 ASP A C 1
ATOM 747 O O . ASP A 1 99 ? 14.286 -4.637 -31.721 1.00 95.44 99 ASP A O 1
ATOM 751 N N . TRP A 1 100 ? 16.420 -5.322 -31.793 1.00 95.56 100 TRP A N 1
ATOM 752 C CA . TRP A 1 100 ? 16.580 -5.497 -30.351 1.00 95.56 100 TRP A CA 1
ATOM 753 C C . TRP A 1 100 ? 17.705 -4.605 -29.845 1.00 95.56 100 TRP A C 1
ATOM 755 O O . TRP A 1 100 ? 18.801 -4.587 -30.402 1.00 95.56 100 TRP A O 1
ATOM 765 N N . GLU A 1 101 ? 17.459 -3.901 -28.745 1.00 93.88 101 GLU A N 1
ATOM 766 C CA . GLU A 1 101 ? 18.496 -3.132 -28.067 1.00 93.88 101 GLU A CA 1
ATOM 767 C C . GLU A 1 101 ? 19.274 -4.044 -27.108 1.00 93.88 101 GLU A C 1
ATOM 769 O O . GLU A 1 101 ? 18.691 -4.706 -26.248 1.00 93.88 101 GLU A O 1
ATOM 774 N N . THR A 1 102 ? 20.601 -4.090 -27.251 1.00 95.25 102 THR A N 1
ATOM 775 C CA . THR A 1 102 ? 21.495 -4.807 -26.331 1.00 95.25 102 THR A CA 1
ATOM 776 C C . THR A 1 102 ? 22.452 -3.818 -25.687 1.00 95.25 102 THR A C 1
ATOM 778 O O . THR A 1 102 ? 23.244 -3.171 -26.368 1.00 95.25 102 THR A O 1
ATOM 781 N N . LEU A 1 103 ? 22.413 -3.729 -24.360 1.00 94.88 103 LEU A N 1
ATOM 782 C CA . LEU A 1 103 ? 23.312 -2.883 -23.581 1.00 94.88 103 LEU A CA 1
ATOM 783 C C . LEU A 1 103 ? 24.459 -3.729 -23.014 1.00 94.88 103 LEU A C 1
ATOM 785 O O . LEU A 1 103 ? 24.233 -4.616 -22.191 1.00 94.88 103 LEU A O 1
ATOM 789 N N . VAL A 1 104 ? 25.696 -3.442 -23.431 1.00 93.44 104 VAL A N 1
ATOM 790 C CA . VAL A 1 104 ? 26.911 -4.084 -22.899 1.00 93.44 104 VAL A CA 1
ATOM 791 C C . VAL A 1 104 ? 27.566 -3.151 -21.883 1.00 93.44 104 VAL A C 1
ATOM 793 O O . VAL A 1 104 ? 28.129 -2.118 -22.237 1.00 93.44 104 VAL A O 1
ATOM 796 N N . ILE A 1 105 ? 27.495 -3.515 -20.603 1.00 91.81 105 ILE A N 1
ATOM 797 C CA . ILE A 1 105 ? 28.124 -2.761 -19.513 1.00 91.81 105 ILE A CA 1
ATOM 798 C C . ILE A 1 105 ? 29.614 -3.137 -19.454 1.00 91.81 105 ILE A C 1
ATOM 800 O O . ILE A 1 105 ? 29.959 -4.235 -19.022 1.00 91.81 105 ILE A O 1
ATOM 804 N N . THR A 1 106 ? 30.502 -2.237 -19.884 1.00 91.75 106 THR A N 1
ATOM 805 C CA . THR A 1 106 ? 31.965 -2.468 -19.931 1.00 91.75 106 THR A CA 1
ATOM 806 C C . THR A 1 106 ? 32.731 -1.886 -18.743 1.00 91.75 106 THR A C 1
ATOM 808 O O . THR A 1 106 ? 33.925 -2.139 -18.594 1.00 91.75 106 THR A O 1
ATOM 811 N N . ALA A 1 107 ? 32.057 -1.129 -17.877 1.00 86.94 107 ALA A N 1
ATOM 812 C CA . ALA A 1 107 ? 32.630 -0.541 -16.674 1.00 86.94 107 ALA A CA 1
ATOM 813 C C . ALA A 1 107 ? 31.865 -1.004 -15.432 1.00 86.94 107 ALA A C 1
ATOM 815 O O . ALA A 1 107 ? 30.638 -1.111 -15.439 1.00 86.94 107 ALA A O 1
ATOM 816 N N . THR A 1 108 ? 32.581 -1.230 -14.333 1.00 80.12 108 THR A N 1
ATOM 817 C CA . THR A 1 108 ? 31.947 -1.393 -13.026 1.00 80.12 108 THR A CA 1
ATOM 818 C C . THR A 1 108 ? 31.475 -0.023 -12.540 1.00 80.12 108 THR A C 1
ATOM 820 O O . THR A 1 108 ? 32.190 0.973 -12.633 1.00 80.12 108 THR A O 1
ATOM 823 N N . GLY A 1 109 ? 30.225 0.056 -12.075 1.00 79.94 109 GLY A N 1
ATOM 824 C CA . GLY A 1 109 ? 29.648 1.317 -11.606 1.00 79.94 109 GLY A CA 1
ATOM 825 C C . GLY A 1 109 ? 30.477 1.958 -10.487 1.00 79.94 109 GLY A C 1
ATOM 826 O O . GLY A 1 109 ? 31.229 1.281 -9.785 1.00 79.94 109 GLY A O 1
ATOM 827 N N . ARG A 1 110 ? 30.302 3.273 -10.288 1.00 80.06 110 ARG A N 1
ATOM 828 C CA . ARG A 1 110 ? 30.977 4.028 -9.219 1.00 80.06 110 ARG A CA 1
ATOM 829 C C . ARG A 1 110 ? 30.853 3.304 -7.872 1.00 80.06 110 ARG A C 1
ATOM 831 O O . ARG A 1 110 ? 29.781 2.785 -7.532 1.00 80.06 110 ARG A O 1
ATOM 838 N N . GLY A 1 111 ? 31.939 3.278 -7.099 1.00 82.56 111 GLY A N 1
ATOM 839 C CA . GLY A 1 111 ? 31.926 2.757 -5.732 1.00 82.56 111 GLY A CA 1
ATOM 840 C C . GLY A 1 111 ? 30.913 3.513 -4.854 1.00 82.56 111 GLY A C 1
ATOM 841 O O . GLY A 1 111 ? 30.563 4.646 -5.183 1.00 82.56 111 GLY A O 1
ATOM 842 N N . PRO A 1 112 ? 30.422 2.922 -3.749 1.00 72.12 112 PRO A N 1
ATOM 843 C CA . PRO A 1 112 ? 29.386 3.530 -2.908 1.00 72.12 112 PRO A CA 1
ATOM 844 C C . PRO A 1 112 ? 29.675 4.974 -2.473 1.00 72.12 112 PRO A C 1
ATOM 846 O O . PRO A 1 112 ? 28.770 5.798 -2.526 1.00 72.12 112 PRO A O 1
ATOM 849 N N . ALA A 1 113 ? 30.927 5.290 -2.124 1.00 72.19 113 ALA A N 1
ATOM 850 C CA . ALA A 1 113 ? 31.345 6.638 -1.729 1.00 72.19 113 ALA A CA 1
ATOM 851 C C . ALA A 1 113 ? 31.196 7.664 -2.868 1.00 72.19 113 ALA A C 1
ATOM 853 O O . ALA A 1 113 ? 30.640 8.733 -2.669 1.00 72.19 113 ALA A O 1
ATOM 854 N N . ALA A 1 114 ? 31.576 7.292 -4.092 1.00 75.12 114 ALA A N 1
ATOM 855 C CA . ALA A 1 114 ? 31.485 8.155 -5.268 1.00 75.12 114 ALA A CA 1
ATOM 856 C C . ALA A 1 114 ? 30.051 8.317 -5.818 1.00 75.12 114 ALA A C 1
ATOM 858 O O . ALA A 1 114 ? 29.867 8.998 -6.822 1.00 75.12 114 ALA A O 1
ATOM 859 N N . ARG A 1 115 ? 29.042 7.655 -5.227 1.00 71.75 115 ARG A N 1
ATOM 860 C CA . ARG A 1 115 ? 27.612 7.834 -5.558 1.00 71.75 115 ARG A CA 1
ATOM 861 C C . ARG A 1 115 ? 26.883 8.799 -4.619 1.00 71.75 115 ARG A C 1
ATOM 863 O O . ARG A 1 115 ? 25.734 9.117 -4.904 1.00 71.75 115 ARG A O 1
ATOM 870 N N . ALA A 1 116 ? 27.497 9.157 -3.493 1.00 69.31 116 ALA A N 1
ATOM 871 C CA . ALA A 1 116 ? 26.895 10.014 -2.473 1.00 69.31 116 ALA A CA 1
ATOM 872 C C . ALA A 1 116 ? 27.258 11.505 -2.631 1.00 69.31 116 ALA A C 1
ATOM 874 O O . ALA A 1 116 ? 26.597 12.332 -2.011 1.00 69.31 116 ALA A O 1
ATOM 875 N N . GLU A 1 117 ? 28.279 11.821 -3.438 1.00 53.19 117 GLU A N 1
ATOM 876 C CA . GLU A 1 117 ? 28.543 13.160 -3.999 1.00 53.19 117 GLU A CA 1
ATOM 877 C C . GLU A 1 117 ? 27.598 13.462 -5.169 1.00 53.19 117 GLU A C 1
ATOM 879 O O . GLU A 1 117 ? 27.072 14.595 -5.208 1.00 53.19 117 GLU A O 1
#

Radius of gyration: 21.78 Å; chains: 1; bounding box: 48×58×53 Å

Secondary structure (DSSP, 8-state):
----------PPPPPPHHHHHHHHHHHSSSSEE-HHHHHHHHHTTT--HHHHHHHHHHHHHTTSEEE-SSSEEE-HHHHHHHHHHHHHHS-------S--------SPPPPSGGGT-

InterPro domains:
  IPR012906 Transcriptional repressor PaaX-like, N-terminal [PF07848] (16-77)
  IPR036388 Winged helix-like DNA-binding domain superfamily [G3DSA:1.10.10.10] (14-88)

Organism: NCBI:txid285562

Sequence (117 aa):
MSGSGASGGVVPRPLSARSVVLSLLLGTHPPELPGRELVRLVEGFDVGASTARAALSRMAAAGDLRRTETGYRLSERLLERQRRQDEALRPHTRAWDGDWETLVITATGRGPAARAE

Foldseek 3Di:
DDDPPPPPPPDDDQDALLNQLVVCLVPDVNSWDALVVSLVSSVVSVQHSVNNVVSQVVCVVVQQWDQDPRHIGGHPVVVVVVVVVVCVVVDDDDPDPPDDDDDDDPDDDDDPVVVVD

pLDDT: mean 86.22, std 12.76, range [40.38, 97.25]